Protein AF-E6KZ57-F1 (afdb_monomer_lite)

pLDDT: mean 91.05, std 12.7, range [37.59, 98.38]

Sequence (76 aa):
MSSSIKYRAEIDGLRAIAVISVIIYHLNANWLPGGFLGVDIFFVISGFLITGIIINEIQENRFSFKDFYTRRIKRI

Radius of gyration: 15.76 Å; chains: 1; bounding box: 34×20×46 Å

InterPro domains:
  IPR002656 Acyltransferase 3 domain [PF01757] (9-76)
  IPR050879 Acyltransferase 3 [PTHR23028] (7-76)

Structure (mmCIF, N/CA/C/O backbone):
data_AF-E6KZ57-F1
#
_entry.id   AF-E6KZ57-F1
#
loop_
_atom_site.group_PDB
_atom_site.id
_atom_site.type_symbol
_atom_site.label_atom_id
_atom_site.label_alt_id
_atom_site.label_comp_id
_atom_site.label_asym_id
_atom_site.label_entity_id
_atom_site.label_seq_id
_atom_site.pdbx_PDB_ins_code
_atom_site.Cartn_x
_atom_site.Cartn_y
_atom_site.Cartn_z
_atom_site.occupancy
_atom_site.B_iso_or_equiv
_atom_site.auth_seq_id
_atom_site.auth_comp_id
_atom_site.auth_asym_id
_atom_site.auth_atom_id
_atom_site.pdbx_PDB_model_num
ATOM 1 N N . MET A 1 1 ? -6.941 2.929 24.121 1.00 39.28 1 MET A N 1
ATOM 2 C CA . MET A 1 1 ? -5.705 3.551 23.608 1.00 39.28 1 MET A CA 1
ATOM 3 C C . MET A 1 1 ? -5.721 3.347 22.102 1.00 39.28 1 MET A C 1
ATOM 5 O O . MET A 1 1 ? -5.462 2.235 21.677 1.00 39.28 1 MET A O 1
ATOM 9 N N . SER A 1 2 ? -6.155 4.345 21.324 1.00 37.59 2 SER A N 1
ATOM 10 C CA . SER A 1 2 ? -6.254 4.228 19.860 1.00 37.59 2 SER A CA 1
ATOM 11 C C . SER A 1 2 ? -4.877 3.888 19.308 1.00 37.59 2 SER A C 1
ATOM 13 O O . SER A 1 2 ? -3.997 4.749 19.332 1.00 37.59 2 SER A O 1
ATOM 15 N N . SER A 1 3 ? -4.666 2.654 18.852 1.00 44.62 3 SER A N 1
ATOM 16 C CA . SER A 1 3 ? -3.411 2.297 18.201 1.00 44.62 3 SER A CA 1
ATOM 17 C C . SER A 1 3 ? -3.426 2.949 16.811 1.00 44.62 3 SER A C 1
ATOM 19 O O . SER A 1 3 ? -3.962 2.445 15.824 1.00 44.62 3 SER A O 1
ATOM 21 N N . SER A 1 4 ? -2.927 4.184 16.744 1.00 54.12 4 SER A N 1
ATOM 22 C CA . SER A 1 4 ? -2.575 4.782 15.467 1.00 54.12 4 SER A CA 1
ATOM 23 C C . SER A 1 4 ? -1.527 3.862 14.858 1.00 54.12 4 SER A C 1
ATOM 25 O O . SER A 1 4 ? -0.481 3.618 15.465 1.00 54.12 4 SER A O 1
ATOM 27 N N . ILE A 1 5 ? -1.808 3.289 13.685 1.00 58.81 5 ILE A N 1
ATOM 28 C CA . ILE A 1 5 ? -0.750 2.628 12.927 1.00 58.81 5 ILE A CA 1
ATOM 29 C C . ILE A 1 5 ? 0.321 3.690 12.724 1.00 58.81 5 ILE A C 1
ATOM 31 O O . ILE A 1 5 ? 0.106 4.679 12.021 1.00 58.81 5 ILE A O 1
ATOM 35 N N . LYS A 1 6 ? 1.441 3.518 13.431 1.00 73.69 6 LYS A N 1
ATOM 36 C CA . LYS A 1 6 ? 2.581 4.420 13.351 1.00 73.69 6 LYS A CA 1
ATOM 37 C C . LYS A 1 6 ? 2.939 4.525 11.877 1.00 73.69 6 LYS A C 1
ATOM 39 O O . LYS A 1 6 ? 3.088 3.499 11.218 1.00 73.69 6 LYS A O 1
ATOM 44 N N . TYR A 1 7 ? 3.006 5.745 11.360 1.00 79.31 7 TYR A N 1
ATOM 45 C CA . TYR A 1 7 ? 3.406 5.968 9.979 1.00 79.31 7 TYR A CA 1
ATOM 46 C C . TYR A 1 7 ? 4.767 5.299 9.739 1.00 79.31 7 TYR A C 1
ATOM 48 O O . TYR A 1 7 ? 5.716 5.540 10.489 1.00 79.31 7 TYR A O 1
ATOM 56 N N . ARG A 1 8 ? 4.824 4.417 8.737 1.00 85.38 8 ARG A N 1
ATOM 57 C CA . ARG A 1 8 ? 6.002 3.615 8.388 1.00 85.38 8 ARG A CA 1
ATOM 58 C C . ARG A 1 8 ? 6.527 4.061 7.036 1.00 85.38 8 ARG A C 1
ATOM 60 O O . ARG A 1 8 ? 6.155 3.502 6.003 1.00 85.38 8 ARG A O 1
ATOM 67 N N . ALA A 1 9 ? 7.386 5.076 7.068 1.00 89.75 9 ALA A N 1
ATOM 68 C CA . ALA A 1 9 ? 8.015 5.638 5.877 1.00 89.75 9 ALA A CA 1
ATOM 69 C C . ALA A 1 9 ? 8.755 4.566 5.059 1.00 89.75 9 ALA A C 1
ATOM 71 O O . ALA A 1 9 ? 8.786 4.636 3.833 1.00 89.75 9 ALA A O 1
ATOM 72 N N . GLU A 1 10 ? 9.293 3.541 5.724 1.00 93.25 10 GLU A N 1
ATOM 73 C CA . GLU A 1 10 ? 9.957 2.413 5.079 1.00 93.25 10 GLU A CA 1
ATOM 74 C C . GLU A 1 10 ? 9.023 1.625 4.144 1.00 93.25 10 GLU A C 1
ATOM 76 O O . GLU A 1 10 ? 9.436 1.203 3.064 1.00 93.25 10 GLU A O 1
ATOM 81 N N . ILE A 1 11 ? 7.742 1.480 4.500 1.00 92.31 11 ILE A N 1
ATOM 82 C CA . ILE A 1 11 ? 6.766 0.742 3.687 1.00 92.31 11 ILE A CA 1
ATOM 83 C C . ILE A 1 11 ? 6.315 1.578 2.487 1.00 92.31 11 ILE A C 1
ATOM 85 O O . ILE A 1 11 ? 6.159 1.051 1.383 1.00 92.31 11 ILE A O 1
ATOM 89 N N . ASP A 1 12 ? 6.149 2.885 2.672 1.00 92.62 12 ASP A N 1
ATOM 90 C CA . ASP A 1 12 ? 5.846 3.787 1.561 1.00 92.62 12 ASP A CA 1
ATOM 91 C C . ASP A 1 12 ? 7.024 3.901 0.583 1.00 92.62 12 ASP A C 1
ATOM 93 O O . ASP A 1 12 ? 6.805 3.944 -0.627 1.00 92.62 12 ASP A O 1
ATOM 97 N N . GLY A 1 13 ? 8.266 3.824 1.075 1.00 95.31 13 GLY A N 1
ATOM 98 C CA . GLY A 1 13 ? 9.460 3.693 0.238 1.00 95.31 13 GLY A CA 1
ATOM 99 C C . GLY A 1 13 ? 9.439 2.433 -0.633 1.00 95.31 13 GLY A C 1
ATOM 100 O O . GLY A 1 13 ? 9.668 2.516 -1.839 1.00 95.31 13 GLY A O 1
ATOM 101 N N . LEU A 1 14 ? 9.082 1.274 -0.065 1.00 96.56 14 LEU A N 1
ATOM 102 C CA . LEU A 1 14 ? 8.937 0.029 -0.836 1.00 96.56 14 LEU A CA 1
ATOM 103 C C . LEU A 1 14 ? 7.847 0.135 -1.912 1.00 96.56 14 LEU A C 1
ATOM 105 O O . LEU A 1 14 ? 8.037 -0.331 -3.035 1.00 96.56 14 LEU A O 1
ATOM 109 N N . ARG A 1 15 ? 6.725 0.794 -1.602 1.00 96.38 15 ARG A N 1
ATOM 110 C CA . ARG A 1 15 ? 5.667 1.075 -2.585 1.00 96.38 15 ARG A CA 1
ATOM 111 C C . ARG A 1 15 ? 6.166 1.993 -3.701 1.00 96.38 15 ARG A C 1
ATOM 113 O O . ARG A 1 15 ? 5.847 1.745 -4.859 1.00 96.38 15 ARG A O 1
ATOM 120 N N . ALA A 1 16 ? 6.955 3.016 -3.376 1.00 97.44 16 ALA A N 1
ATOM 121 C CA . ALA A 1 16 ? 7.540 3.912 -4.370 1.00 97.44 16 ALA A CA 1
ATOM 122 C C . ALA A 1 16 ? 8.495 3.166 -5.314 1.00 97.44 16 ALA A C 1
ATOM 124 O O . ALA A 1 16 ? 8.393 3.328 -6.528 1.00 97.44 16 ALA A O 1
ATOM 125 N N . ILE A 1 17 ? 9.356 2.290 -4.779 1.00 98.06 17 ILE A N 1
ATOM 126 C CA . ILE A 1 17 ? 10.237 1.433 -5.590 1.00 98.06 17 ILE A CA 1
ATOM 127 C C . ILE A 1 17 ? 9.408 0.560 -6.537 1.00 98.06 17 ILE A C 1
ATOM 129 O O . ILE A 1 17 ? 9.708 0.503 -7.726 1.00 98.06 17 ILE A O 1
ATOM 133 N N . ALA A 1 18 ? 8.334 -0.055 -6.037 1.00 97.94 18 ALA A N 1
ATOM 134 C CA . ALA A 1 18 ? 7.452 -0.884 -6.849 1.00 97.94 18 ALA A CA 1
ATOM 135 C C . ALA A 1 18 ? 6.835 -0.098 -8.026 1.00 97.94 18 ALA A C 1
ATOM 137 O O . ALA A 1 18 ? 6.851 -0.574 -9.159 1.00 97.94 18 ALA A O 1
ATOM 138 N N . VAL A 1 19 ? 6.373 1.138 -7.796 1.00 98.19 19 VAL A N 1
ATOM 139 C CA . VAL A 1 19 ? 5.859 2.013 -8.867 1.00 98.19 19 VAL A CA 1
ATOM 140 C C . VAL A 1 19 ? 6.959 2.399 -9.862 1.00 98.19 19 VAL A C 1
ATOM 142 O O . VAL A 1 19 ? 6.728 2.351 -11.068 1.00 98.19 19 VAL A O 1
ATOM 145 N N . ILE A 1 20 ? 8.162 2.738 -9.389 1.00 98.25 20 ILE A N 1
ATOM 146 C CA . ILE A 1 20 ? 9.301 3.073 -10.260 1.00 98.25 20 ILE A CA 1
ATOM 147 C C . ILE A 1 20 ? 9.644 1.892 -11.175 1.00 98.25 20 ILE A C 1
ATOM 149 O O . ILE A 1 20 ? 9.835 2.089 -12.374 1.00 98.25 20 ILE A O 1
ATOM 153 N N . SER A 1 21 ? 9.666 0.664 -10.648 1.00 97.88 21 SER A N 1
ATOM 154 C CA . SER A 1 21 ? 9.888 -0.542 -11.452 1.00 97.88 21 SER A CA 1
ATOM 155 C C . SER A 1 21 ? 8.856 -0.694 -12.575 1.00 97.88 21 SER A C 1
ATOM 157 O O . SER A 1 21 ? 9.229 -1.005 -13.707 1.00 97.88 21 SER A O 1
ATOM 159 N N . VAL A 1 22 ? 7.580 -0.411 -12.293 1.00 98.38 22 VAL A N 1
ATOM 160 C CA . VAL A 1 22 ? 6.502 -0.447 -13.295 1.00 98.38 22 VAL A CA 1
ATOM 161 C C . VAL A 1 22 ? 6.694 0.635 -14.353 1.00 98.38 22 VAL A C 1
ATOM 163 O O . VAL A 1 22 ? 6.532 0.355 -15.539 1.00 98.38 22 VAL A O 1
ATOM 166 N N . ILE A 1 23 ? 7.066 1.853 -13.950 1.00 98.38 23 ILE A N 1
ATOM 167 C CA . ILE A 1 23 ? 7.332 2.956 -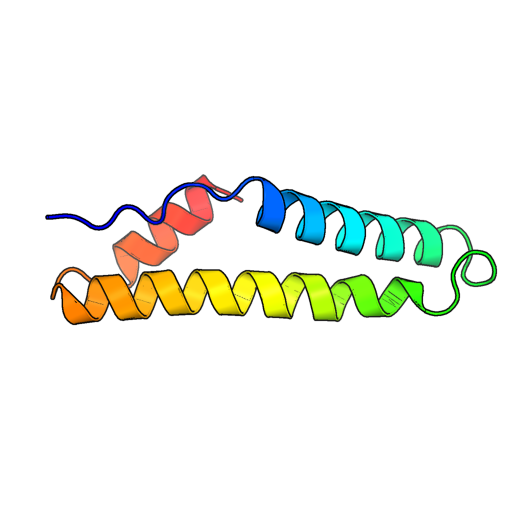14.882 1.00 98.38 23 ILE A CA 1
ATOM 168 C C . ILE A 1 23 ? 8.478 2.584 -15.829 1.00 98.38 23 ILE A C 1
ATOM 170 O O . ILE A 1 23 ? 8.321 2.703 -17.041 1.00 98.38 23 ILE A O 1
ATOM 174 N N . ILE A 1 24 ? 9.600 2.078 -15.304 1.00 98.25 24 ILE A N 1
ATOM 175 C CA . ILE A 1 24 ? 10.756 1.667 -16.120 1.00 98.25 24 ILE A CA 1
ATOM 176 C C . ILE A 1 24 ? 10.351 0.587 -17.131 1.00 98.25 24 ILE A C 1
ATOM 178 O O . ILE A 1 24 ? 10.702 0.697 -18.305 1.00 98.25 24 ILE A O 1
ATOM 182 N N . TYR A 1 25 ? 9.572 -0.412 -16.703 1.00 97.94 25 TYR A N 1
ATOM 183 C CA . TYR A 1 25 ? 9.066 -1.460 -17.593 1.00 97.94 25 TYR A CA 1
ATOM 184 C C . TYR A 1 25 ? 8.220 -0.899 -18.746 1.00 97.94 25 TYR A C 1
ATOM 186 O O . TYR A 1 25 ? 8.379 -1.330 -19.885 1.00 97.94 25 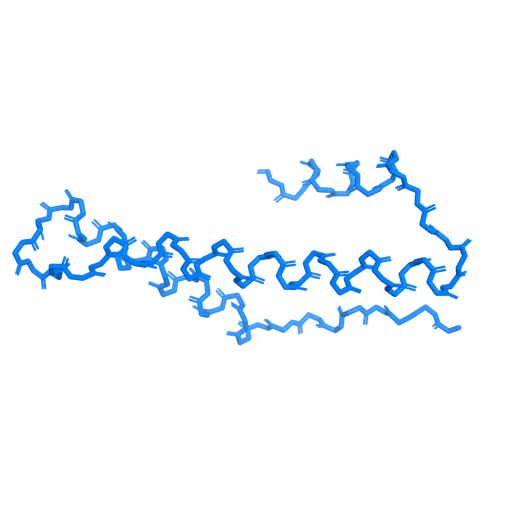TYR A O 1
ATOM 194 N N . HIS A 1 26 ? 7.359 0.087 -18.474 1.00 97.81 26 HIS A N 1
ATOM 195 C CA . HIS A 1 26 ? 6.516 0.704 -19.504 1.00 97.81 26 HIS A CA 1
ATOM 196 C C . HIS A 1 26 ? 7.288 1.639 -20.445 1.00 97.81 26 HIS A C 1
ATOM 198 O O . HIS A 1 26 ? 6.874 1.810 -21.589 1.00 97.81 26 HIS A O 1
ATOM 204 N N . LEU A 1 27 ? 8.402 2.233 -19.998 1.00 97.88 27 LEU A N 1
ATOM 205 C CA . LEU A 1 27 ? 9.285 3.016 -20.870 1.00 97.88 27 LEU A CA 1
ATOM 206 C C . LEU A 1 27 ? 10.039 2.115 -21.848 1.00 97.88 27 LEU A C 1
ATOM 208 O O . LEU A 1 27 ? 10.137 2.428 -23.034 1.00 97.88 27 LEU A O 1
ATOM 212 N N . ASN A 1 28 ? 10.581 1.003 -21.350 1.00 97.00 28 ASN A N 1
ATOM 213 C CA . ASN A 1 28 ? 11.211 -0.012 -22.177 1.00 97.00 28 ASN A CA 1
ATOM 214 C C . ASN A 1 28 ? 11.269 -1.349 -21.429 1.00 97.00 28 ASN A C 1
ATOM 216 O O . ASN A 1 28 ? 12.038 -1.513 -20.478 1.00 97.00 28 ASN A O 1
ATOM 220 N N . ALA A 1 29 ? 10.521 -2.337 -21.917 1.00 95.00 29 ALA A N 1
ATOM 221 C CA . ALA A 1 29 ? 10.455 -3.656 -21.297 1.00 95.00 29 ALA A CA 1
ATOM 222 C C . ALA A 1 29 ? 11.821 -4.367 -21.222 1.00 95.00 29 ALA A C 1
ATOM 224 O O . ALA A 1 29 ? 12.019 -5.199 -20.342 1.00 95.00 29 ALA A O 1
ATOM 225 N N . ASN A 1 30 ? 12.792 -4.024 -22.078 1.00 96.81 30 ASN A N 1
ATOM 226 C CA . ASN A 1 30 ? 14.127 -4.629 -22.045 1.00 96.81 30 ASN A CA 1
ATOM 227 C C . ASN A 1 30 ? 15.016 -4.076 -20.919 1.00 96.81 30 ASN A C 1
ATOM 229 O O . ASN A 1 30 ? 15.972 -4.742 -20.530 1.00 96.81 30 ASN A O 1
ATOM 233 N N . TRP A 1 31 ? 14.736 -2.877 -20.391 1.00 97.56 31 TRP A N 1
ATOM 234 C CA . TRP A 1 31 ? 15.535 -2.288 -19.306 1.00 97.56 31 TRP A CA 1
ATOM 235 C C . TRP A 1 31 ? 15.288 -2.971 -17.967 1.00 97.56 31 TRP A C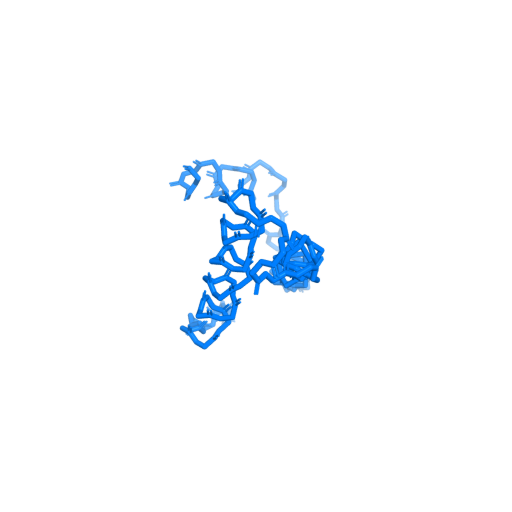 1
ATOM 237 O O . TRP A 1 31 ? 16.210 -3.134 -17.171 1.00 97.56 31 TRP A O 1
ATOM 247 N N . LEU A 1 32 ? 14.044 -3.377 -17.720 1.00 97.12 32 LEU A N 1
ATOM 248 C CA . LEU A 1 32 ? 13.674 -4.117 -16.523 1.00 97.12 32 LEU A CA 1
ATOM 249 C C . LEU A 1 32 ? 12.549 -5.107 -16.852 1.00 97.12 32 LEU A C 1
ATOM 251 O O . LEU A 1 32 ? 11.400 -4.829 -16.522 1.00 97.12 32 LEU A O 1
ATOM 255 N N . PRO A 1 33 ? 12.847 -6.272 -17.458 1.00 95.06 33 PRO A N 1
ATOM 256 C CA . PRO A 1 33 ? 11.825 -7.221 -17.920 1.00 95.06 33 PRO A CA 1
ATOM 257 C C . PRO A 1 33 ? 10.859 -7.704 -16.832 1.00 95.06 33 PRO A C 1
ATOM 259 O O . PRO A 1 33 ? 9.710 -8.011 -17.127 1.00 95.06 33 PRO A O 1
ATOM 262 N N . GLY A 1 34 ? 11.301 -7.736 -15.571 1.00 96.19 34 GLY A N 1
ATOM 263 C CA . GLY A 1 34 ? 10.473 -8.082 -14.410 1.00 96.19 34 GLY A CA 1
ATOM 264 C C . GLY A 1 34 ? 9.753 -6.902 -13.750 1.00 96.19 34 GLY A C 1
ATOM 265 O O . GLY A 1 34 ? 9.124 -7.084 -12.712 1.00 96.19 34 GLY A O 1
ATOM 266 N N . GLY A 1 35 ? 9.847 -5.685 -14.295 1.00 96.56 35 GLY A N 1
ATOM 267 C CA . GLY A 1 35 ? 9.332 -4.479 -13.639 1.00 96.56 35 GLY A CA 1
ATOM 268 C C . GLY A 1 35 ? 7.807 -4.446 -13.490 1.00 96.56 35 GLY A C 1
ATOM 269 O O . GLY A 1 35 ? 7.303 -3.781 -12.586 1.00 96.56 35 GLY A O 1
ATOM 270 N N . PHE A 1 36 ? 7.072 -5.229 -14.288 1.00 97.06 36 PHE A N 1
ATOM 271 C CA . PHE A 1 36 ? 5.623 -5.413 -14.139 1.00 97.06 36 PHE A CA 1
ATOM 272 C C . PHE A 1 36 ? 5.223 -6.012 -12.777 1.00 97.06 36 PHE A C 1
ATOM 274 O O . PHE A 1 36 ? 4.153 -5.684 -12.269 1.00 97.06 36 PHE A O 1
ATOM 281 N N . LEU A 1 37 ? 6.097 -6.803 -12.136 1.00 98.00 37 LEU A N 1
ATOM 282 C CA . LEU A 1 37 ? 5.865 -7.362 -10.793 1.00 98.00 37 LEU A CA 1
ATOM 283 C C . LEU A 1 37 ? 5.719 -6.276 -9.719 1.00 98.00 37 LEU A C 1
ATOM 285 O O . LEU A 1 37 ? 5.168 -6.527 -8.647 1.00 98.00 37 LEU A O 1
ATOM 289 N N . GLY A 1 38 ? 6.182 -5.051 -9.996 1.00 97.81 38 GLY A N 1
ATOM 290 C CA . GLY A 1 38 ? 5.957 -3.911 -9.114 1.00 97.81 38 GLY A CA 1
ATOM 291 C C . GLY A 1 38 ? 4.467 -3.628 -8.877 1.00 97.81 38 GLY A C 1
ATOM 292 O O . GLY A 1 38 ? 4.106 -3.169 -7.796 1.00 97.81 38 GLY A O 1
ATOM 293 N N . VAL A 1 39 ? 3.583 -3.976 -9.821 1.00 98.00 39 VAL A N 1
ATOM 294 C CA . VAL A 1 39 ? 2.127 -3.869 -9.635 1.00 98.00 39 VAL A CA 1
ATOM 295 C C . VAL A 1 39 ? 1.663 -4.796 -8.510 1.00 98.00 39 VAL A C 1
ATOM 297 O O . VAL A 1 39 ? 1.024 -4.344 -7.557 1.00 98.00 39 VAL A O 1
ATOM 300 N N . ASP A 1 40 ? 2.044 -6.071 -8.580 1.00 98.12 40 ASP A N 1
ATOM 301 C CA . ASP A 1 40 ? 1.666 -7.079 -7.589 1.00 98.12 40 ASP A CA 1
ATOM 302 C C . ASP A 1 40 ? 2.226 -6.729 -6.209 1.00 98.12 40 ASP A C 1
ATOM 304 O O . ASP A 1 40 ? 1.494 -6.715 -5.218 1.00 98.12 40 ASP A O 1
ATOM 308 N N . ILE A 1 41 ? 3.505 -6.346 -6.142 1.00 97.56 41 ILE A N 1
ATOM 309 C CA . ILE A 1 41 ? 4.163 -5.930 -4.895 1.00 97.56 41 ILE A CA 1
ATOM 310 C C . ILE A 1 41 ? 3.432 -4.732 -4.272 1.00 97.56 41 ILE A C 1
ATOM 312 O O . ILE A 1 41 ? 3.131 -4.738 -3.075 1.00 97.56 41 ILE A O 1
ATOM 316 N N . PHE A 1 42 ? 3.099 -3.712 -5.069 1.00 97.62 42 PHE A N 1
ATOM 317 C CA . PHE A 1 42 ? 2.394 -2.526 -4.585 1.00 97.62 42 PHE A CA 1
ATOM 318 C C . PHE A 1 42 ? 1.021 -2.867 -3.994 1.00 97.62 42 PHE A C 1
ATOM 320 O O . PHE A 1 42 ? 0.658 -2.354 -2.924 1.00 97.62 42 PHE A O 1
ATOM 327 N N . PHE A 1 43 ? 0.254 -3.731 -4.665 1.00 96.88 43 PHE A N 1
ATOM 328 C CA . PHE A 1 43 ? -1.069 -4.134 -4.197 1.00 96.88 43 PHE A CA 1
ATOM 329 C C . PHE A 1 43 ? -1.004 -5.048 -2.977 1.00 96.88 43 PHE A C 1
ATOM 331 O O . PHE A 1 43 ? -1.788 -4.843 -2.050 1.00 96.88 43 PHE A O 1
ATOM 338 N N . VAL A 1 44 ? -0.048 -5.978 -2.915 1.00 97.44 44 VAL A N 1
ATOM 339 C CA . VAL A 1 44 ? 0.164 -6.846 -1.746 1.00 97.44 44 VAL A CA 1
ATOM 340 C C . VAL A 1 44 ? 0.502 -6.013 -0.510 1.00 97.44 44 VAL A C 1
ATOM 342 O O . VAL A 1 44 ? -0.150 -6.161 0.526 1.00 97.44 44 VAL A O 1
ATOM 345 N N . ILE A 1 45 ? 1.455 -5.081 -0.621 1.00 95.56 45 ILE A N 1
ATOM 346 C CA . ILE A 1 45 ? 1.826 -4.191 0.490 1.00 95.56 45 ILE A CA 1
ATOM 347 C C . ILE A 1 45 ? 0.629 -3.336 0.919 1.00 95.56 45 ILE A C 1
ATOM 349 O O . ILE A 1 45 ? 0.333 -3.219 2.110 1.00 95.56 45 ILE A O 1
ATOM 353 N N . SER A 1 46 ? -0.085 -2.746 -0.044 1.00 93.50 46 SER A N 1
ATOM 354 C CA . SER A 1 46 ? -1.258 -1.923 0.257 1.00 93.50 46 SER A CA 1
ATOM 355 C C . SER A 1 46 ? -2.337 -2.747 0.961 1.00 93.50 46 SER A C 1
ATOM 357 O O . SER A 1 46 ? -2.859 -2.314 1.987 1.00 93.50 46 SER A O 1
ATOM 359 N N . GLY A 1 47 ? -2.643 -3.941 0.451 1.00 94.19 47 GLY A N 1
ATOM 360 C CA . GLY A 1 47 ? -3.622 -4.861 1.022 1.00 94.19 47 GLY A CA 1
ATOM 361 C C . GLY A 1 47 ? -3.271 -5.267 2.450 1.00 94.19 47 GLY A C 1
ATOM 362 O O . GLY A 1 47 ? -4.123 -5.168 3.328 1.00 94.19 47 GLY A O 1
ATOM 363 N N . PHE A 1 48 ? -2.010 -5.622 2.710 1.00 93.69 48 PHE A N 1
ATOM 364 C CA . PHE A 1 48 ? -1.525 -5.941 4.054 1.00 93.69 48 PHE A CA 1
ATOM 365 C C . PHE A 1 48 ? -1.782 -4.797 5.048 1.00 93.69 48 PHE A C 1
ATOM 367 O O . PHE A 1 48 ? -2.365 -5.014 6.112 1.00 93.69 48 PHE A O 1
ATOM 374 N N . LEU A 1 49 ? -1.417 -3.563 4.681 1.00 91.75 49 LEU A N 1
ATOM 375 C CA . LEU A 1 49 ? -1.640 -2.391 5.532 1.00 91.75 49 LEU A CA 1
ATOM 376 C C . LEU A 1 49 ? -3.127 -2.119 5.768 1.00 91.75 49 LEU A C 1
ATOM 378 O O . LEU A 1 49 ? -3.545 -1.882 6.898 1.00 91.75 49 LEU A O 1
ATOM 382 N N . ILE A 1 50 ? -3.925 -2.145 4.700 1.00 92.44 50 ILE A N 1
ATOM 383 C CA . ILE A 1 50 ? -5.363 -1.873 4.755 1.00 92.44 50 ILE A CA 1
ATOM 384 C C . ILE A 1 50 ? -6.057 -2.884 5.669 1.00 92.44 50 ILE A C 1
ATOM 386 O O . ILE A 1 50 ? -6.818 -2.489 6.549 1.00 92.44 50 ILE A O 1
ATOM 390 N N . THR A 1 51 ? -5.773 -4.171 5.485 1.00 94.12 51 THR A N 1
ATOM 391 C CA . THR A 1 51 ? -6.346 -5.244 6.299 1.00 94.12 51 THR A CA 1
ATOM 392 C C . THR A 1 51 ? -5.928 -5.111 7.760 1.00 94.12 51 THR A C 1
ATOM 3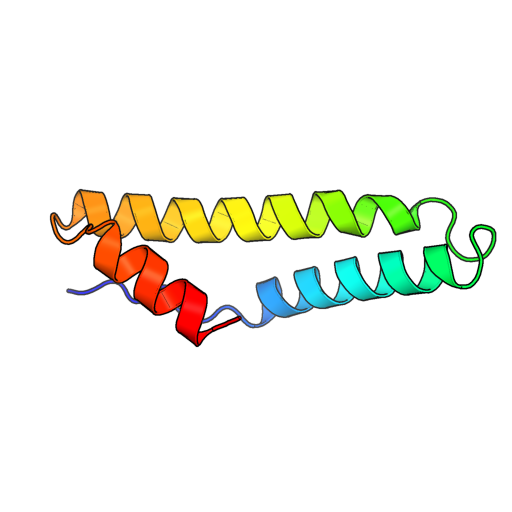94 O O . THR A 1 51 ? -6.775 -5.245 8.638 1.00 94.12 51 THR A O 1
ATOM 397 N N . GLY A 1 52 ? -4.667 -4.762 8.039 1.00 92.38 52 GLY A N 1
ATOM 398 C CA . GLY A 1 52 ? -4.205 -4.491 9.403 1.00 92.38 52 GLY A CA 1
ATOM 399 C C . GLY A 1 52 ? -4.980 -3.360 10.089 1.00 92.38 52 GLY A C 1
ATOM 400 O O . GLY A 1 52 ? -5.377 -3.507 11.243 1.00 92.38 52 GLY A O 1
ATOM 401 N N . ILE A 1 53 ? -5.262 -2.264 9.371 1.00 90.06 53 ILE A N 1
ATOM 402 C CA . ILE A 1 53 ? -6.095 -1.155 9.877 1.00 90.06 53 ILE A CA 1
ATOM 403 C C . ILE A 1 53 ? -7.505 -1.651 10.205 1.00 90.06 53 ILE A C 1
ATOM 405 O O . ILE A 1 53 ? -8.007 -1.384 11.293 1.00 90.06 53 ILE A O 1
ATOM 409 N N . ILE A 1 54 ?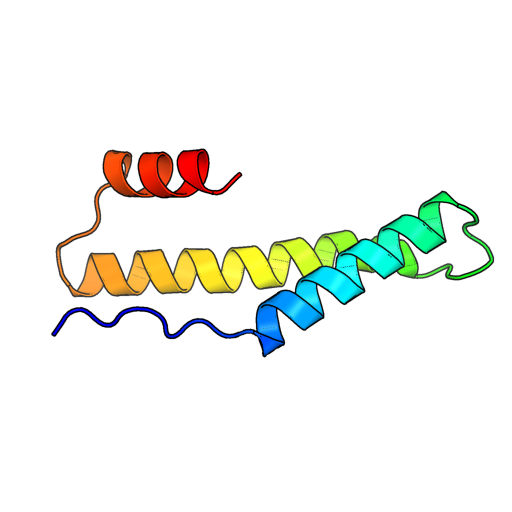 -8.128 -2.387 9.280 1.00 93.62 54 ILE A N 1
ATOM 410 C CA . ILE A 1 54 ? -9.494 -2.900 9.448 1.00 93.62 54 ILE A CA 1
ATOM 411 C C . ILE A 1 54 ? -9.574 -3.834 10.659 1.00 93.62 54 ILE A C 1
ATOM 413 O O . ILE A 1 54 ? -10.440 -3.651 11.508 1.00 93.62 54 ILE A O 1
ATOM 417 N N . ILE A 1 55 ? -8.662 -4.807 10.770 1.00 95.12 55 ILE A N 1
ATOM 418 C CA . ILE A 1 55 ? -8.643 -5.769 11.882 1.00 95.12 55 ILE A CA 1
ATOM 419 C C . ILE A 1 55 ? -8.507 -5.043 13.221 1.00 95.12 55 ILE A C 1
ATOM 421 O O . ILE A 1 55 ? -9.247 -5.342 14.154 1.00 95.12 55 ILE A O 1
ATOM 425 N N . ASN A 1 56 ? -7.598 -4.075 13.308 1.00 91.94 56 ASN A N 1
ATOM 426 C CA . ASN A 1 56 ? -7.387 -3.293 14.519 1.00 91.94 56 ASN A CA 1
ATOM 427 C C . ASN A 1 56 ? -8.640 -2.483 14.907 1.00 91.94 56 ASN A C 1
ATOM 429 O O . ASN A 1 56 ? -9.079 -2.532 16.052 1.00 91.94 56 ASN A O 1
ATOM 433 N N . GLU A 1 57 ? -9.288 -1.814 13.947 1.00 92.88 57 GLU A N 1
ATOM 434 C CA . GLU A 1 57 ? -10.537 -1.080 14.200 1.00 92.88 57 GLU A CA 1
ATOM 435 C C . GLU A 1 57 ? -11.696 -2.003 14.615 1.00 92.88 57 GLU A C 1
ATOM 437 O O . GLU A 1 57 ? -12.523 -1.613 15.444 1.00 92.88 57 GLU A O 1
ATOM 442 N N . ILE A 1 58 ? -11.761 -3.220 14.061 1.00 95.50 58 ILE A N 1
ATOM 443 C CA . ILE A 1 58 ? -12.754 -4.235 14.443 1.00 95.50 58 ILE A CA 1
ATOM 444 C C . ILE A 1 58 ? -12.506 -4.705 15.878 1.00 95.50 58 ILE A C 1
ATOM 446 O O . ILE A 1 58 ? -13.444 -4.731 16.670 1.00 95.50 58 ILE A O 1
ATOM 450 N N . GLN A 1 59 ? -11.259 -5.028 16.238 1.00 95.44 59 GLN A N 1
ATOM 451 C CA . GLN A 1 59 ? -10.893 -5.445 17.600 1.00 95.44 59 GLN A CA 1
ATOM 452 C C . GLN A 1 59 ? -11.229 -4.375 18.644 1.00 95.44 59 GLN A C 1
ATOM 454 O O . GLN A 1 59 ? -11.573 -4.688 19.781 1.00 95.44 59 GLN A O 1
ATOM 459 N N . GLU A 1 60 ? -11.168 -3.107 18.249 1.00 94.94 60 GLU A N 1
ATOM 460 C CA . GLU A 1 60 ? -11.516 -1.978 19.099 1.00 94.94 60 GLU A CA 1
ATOM 461 C C . GLU A 1 60 ? -13.015 -1.612 19.082 1.00 94.94 60 GLU A C 1
ATOM 463 O O . GLU A 1 60 ? -13.400 -0.647 19.743 1.00 94.94 60 GLU A O 1
ATOM 468 N N . ASN A 1 61 ? -13.864 -2.351 18.351 1.00 95.12 61 ASN A N 1
ATOM 469 C CA . ASN A 1 61 ? -15.288 -2.051 18.124 1.00 95.12 61 ASN A CA 1
ATOM 470 C C . ASN A 1 61 ? -15.548 -0.640 17.557 1.00 95.12 61 ASN A C 1
ATOM 472 O O . ASN A 1 61 ? -16.570 -0.018 17.846 1.00 95.12 61 ASN A O 1
ATOM 476 N N . ARG A 1 62 ? -14.623 -0.112 16.746 1.00 93.44 62 ARG A N 1
ATOM 477 C CA . ARG A 1 62 ? -14.733 1.221 16.117 1.00 93.44 62 ARG A CA 1
ATOM 478 C C . ARG A 1 62 ? -14.813 1.173 14.593 1.00 93.44 62 ARG A C 1
ATOM 480 O O . ARG A 1 62 ? -14.810 2.222 13.950 1.00 93.44 62 ARG A O 1
ATOM 487 N N . PHE A 1 63 ? -14.855 -0.021 14.004 1.00 94.88 63 PHE A N 1
ATOM 488 C CA . PHE A 1 63 ? -14.896 -0.168 12.556 1.00 94.88 63 PHE A CA 1
ATOM 489 C C . PHE A 1 63 ? -16.233 0.299 11.970 1.00 94.88 63 PHE A C 1
ATOM 491 O O . PHE A 1 63 ? -17.310 -0.087 12.417 1.00 94.88 63 PHE A O 1
ATOM 498 N N . SER A 1 64 ? -16.145 1.108 10.917 1.00 95.25 64 SER A N 1
ATOM 499 C CA . SER A 1 64 ? -17.279 1.630 10.160 1.00 95.25 64 SER A CA 1
ATOM 500 C C . SER A 1 64 ? -16.892 1.699 8.690 1.00 95.25 64 SER A C 1
ATOM 502 O O . SER A 1 64 ? -15.923 2.370 8.324 1.00 95.25 64 SER A O 1
ATOM 504 N N . PHE A 1 65 ? -17.665 1.030 7.829 1.00 94.31 65 PHE A N 1
ATOM 505 C CA . PHE A 1 65 ? -17.436 1.047 6.382 1.00 94.31 65 PHE A CA 1
ATOM 506 C C . PHE A 1 65 ? -17.454 2.474 5.827 1.00 94.31 65 PHE A C 1
ATOM 508 O O . PHE A 1 65 ? -16.585 2.846 5.038 1.00 94.31 65 PHE A O 1
ATOM 515 N N . LYS A 1 66 ? -18.408 3.298 6.276 1.00 95.25 66 LYS A N 1
ATOM 516 C CA . LYS A 1 66 ? -18.544 4.688 5.828 1.00 95.25 66 LYS A CA 1
ATOM 517 C C . LYS A 1 66 ? -17.296 5.502 6.165 1.00 95.25 66 LYS A C 1
ATOM 5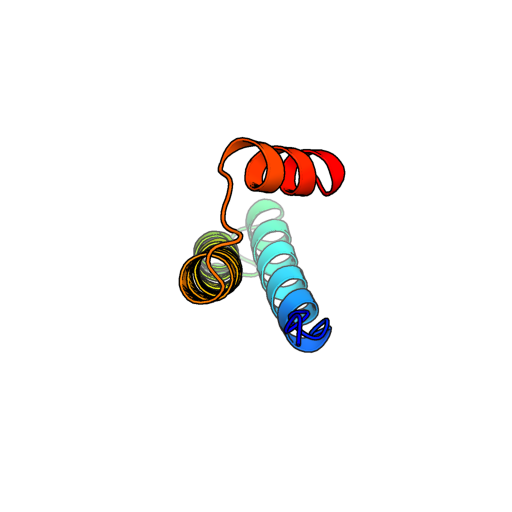19 O O . LYS A 1 66 ? -16.766 6.200 5.298 1.00 95.25 66 LYS A O 1
ATOM 524 N N . ASP A 1 67 ? -16.802 5.388 7.394 1.00 91.75 67 ASP A N 1
ATOM 525 C CA . ASP A 1 67 ? -15.647 6.169 7.840 1.00 91.75 67 ASP A CA 1
ATOM 526 C C . ASP A 1 67 ? -14.353 5.666 7.197 1.00 91.75 67 ASP A C 1
ATOM 528 O O . ASP A 1 67 ? -13.515 6.472 6.790 1.00 91.75 67 ASP A O 1
ATOM 532 N N . PHE A 1 68 ? -14.217 4.348 7.024 1.00 92.31 68 PHE A N 1
ATOM 533 C CA . PHE A 1 68 ? -13.111 3.736 6.292 1.00 92.31 68 PHE A CA 1
ATOM 534 C C . PHE A 1 68 ? -13.011 4.275 4.859 1.00 92.31 68 PHE A C 1
ATOM 536 O O . PHE A 1 68 ? -11.962 4.798 4.470 1.00 92.31 68 PHE A O 1
ATOM 543 N N . TYR A 1 69 ? -14.097 4.215 4.081 1.00 93.56 69 TYR A N 1
ATOM 544 C CA . TYR A 1 69 ? -14.088 4.725 2.707 1.00 93.56 69 TYR A CA 1
ATOM 545 C C . TYR A 1 69 ? -13.905 6.245 2.661 1.00 93.56 69 TYR A C 1
ATOM 547 O O . TYR A 1 69 ? -13.138 6.730 1.832 1.00 93.56 69 TYR A O 1
ATOM 555 N N . THR A 1 70 ? -14.502 6.997 3.592 1.00 93.75 70 THR A N 1
ATOM 556 C CA . THR A 1 70 ? -14.302 8.454 3.693 1.00 93.75 70 THR A CA 1
ATOM 557 C C . THR A 1 70 ? -12.827 8.810 3.904 1.00 93.75 70 THR A C 1
ATOM 559 O O . THR A 1 70 ? -12.306 9.694 3.224 1.00 93.75 70 THR A O 1
ATOM 562 N N . ARG A 1 71 ? -12.120 8.115 4.809 1.00 89.88 71 ARG A N 1
ATOM 563 C CA . ARG A 1 71 ? -10.677 8.325 5.032 1.00 89.88 71 ARG A CA 1
ATOM 564 C C . ARG A 1 71 ? -9.851 7.974 3.796 1.00 89.88 71 ARG A C 1
ATOM 566 O O . ARG A 1 71 ? -8.904 8.689 3.483 1.00 89.88 71 ARG A O 1
ATOM 573 N N . ARG A 1 72 ? -10.204 6.895 3.091 1.00 89.75 72 ARG A N 1
ATOM 574 C CA . ARG A 1 72 ? -9.500 6.479 1.869 1.00 89.75 72 ARG A CA 1
ATOM 575 C C . ARG A 1 72 ? -9.657 7.474 0.732 1.00 89.75 72 ARG A C 1
ATOM 577 O O . ARG A 1 72 ? -8.655 7.806 0.116 1.00 89.75 72 ARG A O 1
ATOM 584 N N . ILE A 1 73 ? -10.879 7.944 0.481 1.00 92.56 73 ILE A N 1
ATOM 585 C CA . ILE A 1 73 ? -11.163 8.907 -0.590 1.00 92.56 73 ILE A CA 1
ATOM 586 C C . ILE A 1 73 ? -10.421 10.221 -0.338 1.00 92.56 73 ILE A C 1
ATOM 588 O O . ILE A 1 73 ? -9.881 10.789 -1.267 1.00 92.56 73 ILE A O 1
ATOM 592 N N . LYS A 1 74 ? -10.309 10.681 0.915 1.00 90.44 74 LYS A N 1
ATOM 593 C CA . LYS A 1 74 ? -9.530 11.892 1.238 1.00 90.44 74 LYS A CA 1
ATOM 594 C C . LYS A 1 74 ? -8.016 11.755 1.011 1.00 90.44 74 LYS A C 1
ATOM 596 O O . LYS A 1 74 ? -7.322 12.765 1.057 1.00 90.44 74 LYS A O 1
ATOM 601 N N . ARG A 1 75 ? -7.492 10.533 0.866 1.00 82.38 75 ARG A N 1
ATOM 602 C CA . ARG A 1 75 ? -6.050 10.255 0.739 1.00 82.38 75 ARG A CA 1
ATOM 603 C C . ARG A 1 75 ? -5.605 10.004 -0.706 1.00 82.38 75 ARG A C 1
ATOM 605 O O . ARG A 1 75 ? -4.410 10.087 -0.967 1.00 82.38 75 ARG A O 1
ATOM 612 N N . ILE A 1 76 ? -6.523 9.597 -1.581 1.00 82.69 76 ILE A N 1
ATOM 613 C CA . ILE A 1 76 ? -6.270 9.299 -3.001 1.00 82.69 76 ILE A CA 1
ATOM 614 C C . ILE A 1 76 ? -6.632 10.541 -3.804 1.00 82.69 76 ILE A C 1
ATOM 616 O O . ILE A 1 76 ? -5.822 10.905 -4.677 1.00 82.69 76 ILE A O 1
#

Foldseek 3Di:
DPPDPPDDVVLVVLLVQLVVLLVVCVVPCVVRVCSVCSVVSNVVSVVVVLVVVQVSCVVVVNDDPVVSVVVVVVVD

Organism: NCBI:txid888057

Secondary structure (DSSP, 8-state):
--------HHHHHHHHHHHHHHHHHHH-TTT-TTTTHHHHHHHHHHHHHHHHHHHHHHHTT---HHHHHHHHHTT-